Protein AF-A0A382SHB2-F1 (afdb_monomer_lite)

Radius of gyration: 17.29 Å; chains: 1; bounding box: 36×34×47 Å

Secondary structure (DSSP, 8-state):
---TT--HHHHHHTGGG--SHHHHHHHHS---TT----SS---HHHHHHHHHHSS-HHHHT---SEEEETTTTEEEETTB-TTS--SSSSS--B-STT--PPPTT-

InterPro domains:
  IPR002591 Type I phosphodiesterase/nucleotide pyrophosphatase/phosphate transferase [PF01663] (2-85)
  IPR017850 Alkaline-phosphatase-like, core domain superfamily [G3DSA:3.40.720.10] (1-106)
  IPR017850 Alkaline-phosphatase-like, core domain superfamily [SSF53649] (2-82)

Organism: NCBI:txid408172

Structure (mmCIF, N/CA/C/O backbone):
data_AF-A0A382SHB2-F1
#
_entry.id   AF-A0A382SHB2-F1
#
loop_
_atom_site.group_PDB
_atom_site.id
_atom_site.type_symbol
_atom_site.label_atom_id
_atom_site.label_alt_id
_atom_site.label_comp_id
_atom_site.label_asym_id
_atom_site.label_entity_id
_atom_site.label_seq_id
_atom_site.pdbx_PDB_ins_code
_atom_site.Cartn_x
_atom_site.Cartn_y
_atom_site.Cartn_z
_atom_site.occupancy
_atom_site.B_iso_or_equiv
_atom_site.auth_seq_id
_atom_site.auth_comp_id
_atom_site.auth_asym_id
_atom_site.auth_atom_id
_atom_site.pdbx_PDB_model_num
ATOM 1 N N . MET A 1 1 ? -8.544 6.018 2.617 1.00 82.56 1 MET A N 1
ATOM 2 C CA . MET A 1 1 ? -7.387 6.492 3.414 1.00 82.56 1 MET A CA 1
ATOM 3 C C . MET A 1 1 ? -6.531 5.286 3.756 1.00 82.56 1 MET A C 1
ATOM 5 O O . MET A 1 1 ? -7.106 4.255 4.072 1.00 82.56 1 MET A O 1
ATOM 9 N N . VAL A 1 2 ? -5.205 5.407 3.692 1.00 91.38 2 VAL A N 1
ATOM 10 C CA . VAL A 1 2 ? -4.254 4.363 4.110 1.00 91.38 2 VAL A CA 1
ATOM 11 C C . VAL A 1 2 ? -3.194 5.034 4.979 1.00 91.38 2 VAL A C 1
ATOM 13 O O . VAL A 1 2 ? -2.660 6.070 4.585 1.00 91.38 2 VAL A O 1
ATOM 16 N N . ALA A 1 3 ? -2.929 4.479 6.160 1.00 94.25 3 ALA A N 1
ATOM 17 C CA . ALA A 1 3 ? -1.825 4.900 7.017 1.00 94.25 3 ALA A CA 1
ATOM 18 C C . ALA A 1 3 ? -0.648 3.940 6.800 1.00 94.25 3 ALA A C 1
ATOM 20 O O . ALA A 1 3 ? -0.794 2.736 7.011 1.00 94.25 3 ALA A O 1
ATOM 21 N N . ASP A 1 4 ? 0.495 4.461 6.348 1.00 95.94 4 ASP A N 1
ATOM 22 C CA . ASP A 1 4 ? 1.656 3.628 6.018 1.00 95.94 4 ASP A CA 1
ATOM 23 C C . ASP A 1 4 ? 2.245 2.984 7.285 1.00 95.94 4 ASP A C 1
ATOM 25 O O . ASP A 1 4 ? 2.313 3.611 8.344 1.00 95.94 4 ASP A O 1
ATOM 29 N N . GLN A 1 5 ? 2.641 1.716 7.174 1.00 94.94 5 GLN A N 1
ATOM 30 C CA . GLN A 1 5 ? 3.159 0.877 8.263 1.00 94.94 5 GLN A CA 1
ATOM 31 C C . GLN A 1 5 ? 2.277 0.779 9.526 1.00 94.94 5 GLN A C 1
ATOM 33 O O . GLN A 1 5 ? 2.755 0.348 10.581 1.00 94.94 5 GLN A O 1
ATOM 38 N N . LEU A 1 6 ? 0.985 1.118 9.451 1.00 95.38 6 LEU A N 1
ATOM 39 C CA . LEU A 1 6 ? 0.072 0.968 10.582 1.00 95.38 6 LEU A CA 1
ATOM 40 C C . LEU A 1 6 ? -0.280 -0.512 10.789 1.00 95.38 6 LEU A C 1
ATOM 42 O O . LEU A 1 6 ? -1.168 -1.058 10.137 1.00 95.38 6 LEU A O 1
ATOM 46 N N . ARG A 1 7 ? 0.413 -1.165 11.723 1.00 94.88 7 ARG A N 1
ATOM 47 C CA . ARG A 1 7 ? 0.077 -2.526 12.151 1.00 94.88 7 ARG A CA 1
ATOM 48 C C . ARG A 1 7 ? -1.200 -2.542 13.007 1.00 94.88 7 ARG A C 1
ATOM 50 O O . ARG A 1 7 ? -1.396 -1.626 13.808 1.00 94.88 7 ARG A O 1
ATOM 57 N N . PRO A 1 8 ? -2.033 -3.595 12.912 1.00 93.31 8 PRO A N 1
ATOM 58 C CA . PRO A 1 8 ? -3.316 -3.658 13.615 1.00 93.31 8 PRO A CA 1
ATOM 59 C C . PRO A 1 8 ? -3.174 -3.645 15.144 1.00 93.31 8 PRO A C 1
ATOM 61 O O . PRO A 1 8 ? -4.014 -3.067 15.827 1.00 93.31 8 PRO A O 1
ATOM 64 N N . ASP A 1 9 ? -2.091 -4.203 15.697 1.00 95.25 9 ASP A N 1
ATOM 65 C CA . ASP A 1 9 ? -1.841 -4.191 17.143 1.00 95.25 9 ASP A CA 1
ATOM 66 C C . ASP A 1 9 ? -1.603 -2.788 17.706 1.00 95.25 9 ASP A C 1
ATOM 68 O O . ASP A 1 9 ? -1.772 -2.580 18.902 1.00 95.25 9 ASP A O 1
ATOM 72 N N . LEU A 1 10 ? -1.252 -1.804 16.873 1.00 96.19 10 LEU A N 1
ATOM 73 C CA . LEU A 1 10 ? -1.085 -0.427 17.333 1.00 96.19 10 LEU A CA 1
ATOM 74 C C . LEU A 1 10 ? -2.425 0.182 17.764 1.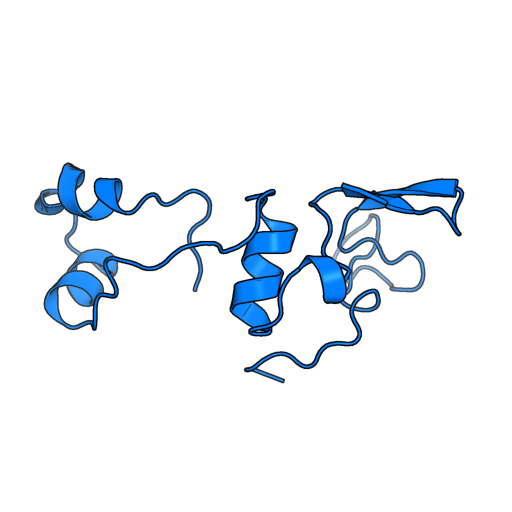00 96.19 10 LEU A C 1
ATOM 76 O O . LEU A 1 10 ? -2.445 0.942 18.728 1.00 96.19 10 LEU A O 1
ATOM 80 N N . LEU A 1 11 ? -3.531 -0.207 17.115 1.00 93.94 11 LEU A N 1
ATOM 81 C CA . LEU A 1 11 ? -4.870 0.285 17.449 1.00 93.94 11 LEU A CA 1
ATOM 82 C C . LEU A 1 11 ? -5.350 -0.205 18.819 1.00 93.94 11 LEU A C 1
ATOM 84 O O . LEU A 1 11 ? -6.050 0.519 19.514 1.00 93.94 11 LEU A O 1
ATOM 88 N N . THR A 1 12 ? -4.963 -1.413 19.227 1.00 92.94 12 THR A N 1
ATOM 89 C CA . THR A 1 12 ? -5.331 -1.956 20.543 1.00 92.94 12 THR A CA 1
ATOM 90 C C . THR A 1 12 ? -4.306 -1.609 21.616 1.00 92.94 12 THR A C 1
ATOM 92 O O . THR A 1 12 ? -4.673 -1.342 22.756 1.00 92.94 12 THR A O 1
ATOM 95 N N . ARG A 1 13 ? -3.015 -1.567 21.266 1.00 96.62 13 ARG A N 1
ATOM 96 C CA . ARG A 1 13 ? -1.924 -1.245 22.197 1.00 96.62 13 ARG A CA 1
ATOM 97 C C . ARG A 1 13 ? -2.009 0.174 22.757 1.00 96.62 13 ARG A C 1
ATOM 99 O O . ARG A 1 13 ? -1.576 0.386 23.885 1.00 96.62 13 ARG A O 1
ATOM 106 N N . PHE A 1 14 ? -2.496 1.121 21.962 1.00 96.38 14 PHE A N 1
ATOM 107 C CA . PHE A 1 14 ? -2.586 2.539 22.320 1.00 96.38 14 PHE A CA 1
ATOM 108 C C . PHE A 1 14 ? -4.034 3.035 22.361 1.00 96.38 14 PHE A C 1
ATOM 110 O O . PHE A 1 14 ? -4.277 4.220 22.140 1.00 96.38 14 PHE A O 1
ATOM 117 N N . ASP A 1 15 ? -4.991 2.130 22.594 1.00 95.69 15 ASP A N 1
ATOM 118 C CA . ASP A 1 15 ? -6.421 2.446 22.547 1.00 95.69 15 ASP A CA 1
ATOM 119 C C . ASP A 1 15 ? -6.768 3.666 23.420 1.00 95.69 15 ASP A C 1
ATOM 121 O O . ASP A 1 15 ? -7.392 4.621 22.956 1.00 95.69 15 ASP A O 1
ATOM 125 N N . ASP A 1 16 ? -6.260 3.696 24.651 1.00 96.75 16 ASP A N 1
ATOM 126 C CA . ASP A 1 16 ? -6.476 4.758 25.637 1.00 96.75 16 ASP A CA 1
ATOM 127 C C . ASP A 1 16 ? -5.998 6.150 25.186 1.00 96.75 16 ASP A C 1
ATOM 129 O O . ASP A 1 16 ? -6.488 7.164 25.685 1.00 96.75 16 ASP A O 1
ATOM 133 N N . LEU A 1 17 ? -5.086 6.218 24.212 1.00 97.44 17 LEU A N 1
ATOM 134 C CA . LEU A 1 17 ? -4.575 7.475 23.663 1.00 97.44 17 LEU A CA 1
ATOM 135 C C . LEU A 1 17 ? -5.471 8.059 22.560 1.00 97.44 17 LEU A C 1
ATOM 137 O O . LEU A 1 17 ? -5.332 9.236 22.212 1.00 97.44 17 LEU A O 1
ATOM 141 N N . TYR A 1 18 ? -6.385 7.275 21.983 1.00 96.75 18 TYR A N 1
ATOM 142 C CA . TYR A 1 18 ? -7.228 7.741 20.885 1.00 96.75 18 TYR A CA 1
ATOM 143 C C . TYR A 1 18 ? -8.471 8.476 21.388 1.00 96.75 18 TYR A C 1
ATOM 145 O O . TYR A 1 18 ? -9.350 7.898 22.027 1.00 96.75 18 TYR A O 1
ATOM 153 N N . THR A 1 19 ? -8.590 9.749 21.004 1.00 97.56 19 THR A N 1
ATOM 154 C CA . THR A 1 19 ? -9.736 10.621 21.337 1.00 97.56 19 THR A CA 1
ATOM 155 C C . THR A 1 19 ? -10.412 11.258 20.116 1.00 97.56 19 THR A C 1
ATOM 157 O O . THR A 1 19 ? -11.472 11.861 20.247 1.00 97.56 19 THR A O 1
ATOM 160 N N . GLY A 1 20 ? -9.814 11.135 18.925 1.00 96.75 20 GLY A N 1
ATOM 161 C CA . GLY A 1 20 ? -10.269 11.790 17.691 1.00 96.75 20 GLY A CA 1
AT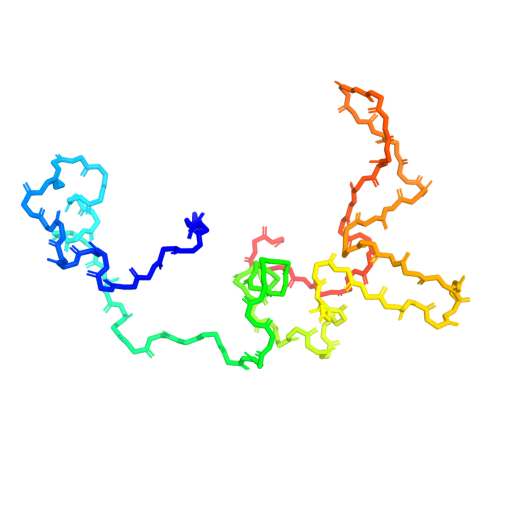OM 162 C C . GLY A 1 20 ? -10.726 10.818 16.601 1.00 96.75 20 GLY A C 1
ATOM 163 O O . GLY A 1 20 ? -11.458 9.869 16.859 1.00 96.75 20 GLY A O 1
ATOM 164 N N . GLY A 1 21 ? -10.271 11.036 15.361 1.00 95.69 21 GLY A N 1
ATOM 165 C CA . GLY A 1 21 ? -10.716 10.262 14.193 1.00 95.69 21 GLY A CA 1
ATOM 166 C C . GLY A 1 21 ? -10.556 8.743 14.337 1.00 95.69 21 GLY A C 1
ATOM 167 O O . GLY A 1 21 ? -11.485 8.009 14.018 1.00 95.69 21 GLY A O 1
ATOM 168 N N . PHE A 1 22 ? -9.428 8.263 14.879 1.00 95.19 22 PHE A N 1
ATOM 169 C CA . PHE A 1 22 ? -9.256 6.828 15.147 1.00 95.19 22 PHE A CA 1
ATOM 170 C C . PHE A 1 22 ? -10.244 6.299 16.188 1.00 95.19 22 PHE A C 1
ATOM 172 O O . PHE A 1 22 ? -10.809 5.236 15.968 1.00 95.19 22 PHE A O 1
ATOM 179 N N . ARG A 1 23 ? -10.520 7.056 17.260 1.00 97.00 23 ARG A N 1
ATOM 180 C CA . ARG A 1 23 ? -11.540 6.688 18.254 1.00 97.00 23 ARG A CA 1
ATOM 181 C C . ARG A 1 23 ? -12.911 6.560 17.602 1.00 97.00 23 ARG A C 1
ATOM 183 O O . ARG A 1 23 ? -13.578 5.550 17.770 1.00 97.00 23 ARG A O 1
ATOM 190 N N . TRP A 1 24 ? -13.286 7.535 16.774 1.00 97.06 24 TRP A N 1
ATOM 191 C CA . TRP A 1 24 ? -14.552 7.484 16.047 1.00 97.06 24 TRP A CA 1
ATOM 192 C C . TRP A 1 24 ? -14.652 6.252 15.135 1.00 97.06 24 TRP A C 1
ATOM 194 O O . TRP A 1 24 ? -15.682 5.583 15.142 1.00 97.06 24 TRP A O 1
ATOM 204 N N . LEU A 1 25 ? -13.586 5.923 14.392 1.00 95.50 25 LEU A N 1
ATOM 205 C CA . LEU A 1 25 ? -13.539 4.739 13.524 1.00 95.50 25 LEU A CA 1
ATOM 206 C C . LEU A 1 25 ? -13.601 3.421 14.309 1.00 95.50 25 LEU A C 1
ATOM 208 O O . LEU A 1 25 ? -14.233 2.483 13.835 1.00 95.50 25 LEU A O 1
ATOM 212 N N . ILE A 1 26 ? -12.965 3.347 15.481 1.00 94.69 26 ILE A N 1
ATOM 213 C CA . ILE A 1 26 ? -13.011 2.169 16.361 1.00 94.69 26 ILE A CA 1
ATOM 214 C C . ILE A 1 26 ? -14.434 1.955 16.890 1.00 94.69 26 ILE A C 1
ATOM 216 O O . ILE A 1 26 ? -14.942 0.838 16.831 1.00 94.69 26 ILE A O 1
ATOM 220 N N . ASP A 1 27 ? -15.091 3.021 17.350 1.00 96.06 27 ASP A N 1
ATOM 221 C CA . ASP A 1 27 ? -16.392 2.923 18.018 1.00 96.06 27 ASP A CA 1
ATOM 222 C C . ASP A 1 27 ? -17.575 2.804 17.034 1.00 96.06 27 ASP A C 1
ATOM 224 O O . ASP A 1 27 ? -18.610 2.240 17.383 1.00 96.06 27 ASP A O 1
ATOM 228 N N . ASN A 1 28 ? -17.450 3.350 15.815 1.00 97.62 28 ASN A N 1
ATOM 229 C CA . ASN A 1 28 ? -18.560 3.470 14.850 1.00 97.62 28 ASN A CA 1
ATOM 230 C C . ASN A 1 28 ? -18.311 2.753 13.512 1.00 97.62 28 ASN A C 1
ATOM 232 O O . ASN A 1 28 ? -19.191 2.734 12.651 1.00 97.62 28 ASN A O 1
ATOM 236 N N . GLY A 1 29 ? -17.109 2.220 13.292 1.00 95.25 29 GLY A N 1
ATOM 237 C CA . GLY A 1 29 ? -16.732 1.564 12.044 1.00 95.25 29 GLY A CA 1
ATOM 238 C C . GLY A 1 29 ? -17.052 0.071 12.006 1.00 95.25 29 GLY A C 1
ATOM 239 O O . GLY A 1 29 ? -17.488 -0.539 12.980 1.00 95.25 29 GLY A O 1
ATOM 240 N N . VAL A 1 30 ? -16.776 -0.537 10.851 1.00 96.56 30 VAL A N 1
ATOM 241 C CA . VAL A 1 30 ? -16.731 -1.995 10.691 1.00 96.56 30 VAL A CA 1
ATOM 242 C C . VAL A 1 30 ? -15.268 -2.415 10.641 1.00 96.56 30 VAL A C 1
ATOM 244 O O . VAL A 1 30 ? -14.509 -1.924 9.806 1.00 96.56 30 VAL A O 1
ATOM 247 N N . SER A 1 31 ? -14.878 -3.316 11.541 1.00 94.06 31 SER A N 1
ATOM 248 C CA . SER A 1 31 ? -13.502 -3.799 11.649 1.00 94.06 31 SER A CA 1
ATOM 249 C C . SER A 1 31 ? -13.347 -5.175 11.008 1.00 94.06 31 SER A C 1
ATOM 251 O O . SER A 1 31 ? -14.057 -6.117 11.357 1.00 94.06 31 SER A O 1
ATOM 253 N N . PHE A 1 32 ? -12.390 -5.289 10.088 1.00 95.06 32 PHE A N 1
ATOM 254 C CA . PHE A 1 32 ? -11.972 -6.551 9.482 1.00 95.06 32 PHE A CA 1
ATOM 255 C C . PHE A 1 32 ? -10.651 -6.978 10.127 1.00 95.06 32 PHE A C 1
ATOM 257 O O . PHE A 1 32 ? -9.584 -6.496 9.753 1.00 95.06 32 PHE A O 1
ATOM 264 N N . THR A 1 33 ? -10.717 -7.851 11.132 1.00 93.94 33 THR A N 1
ATOM 265 C CA . THR A 1 33 ? -9.553 -8.212 11.966 1.00 93.94 33 THR A CA 1
ATOM 266 C C . THR A 1 33 ? -8.632 -9.260 11.345 1.00 93.94 33 THR A C 1
ATOM 268 O O . THR A 1 33 ? -7.541 -9.478 11.860 1.00 93.94 33 THR A O 1
ATOM 271 N N . ASP A 1 34 ? -9.063 -9.899 10.258 1.00 95.50 34 ASP A N 1
ATOM 272 C CA . ASP A 1 34 ? -8.313 -10.929 9.527 1.00 95.50 34 ASP A CA 1
ATOM 273 C C . ASP A 1 34 ? -8.078 -10.511 8.064 1.00 95.50 34 ASP A C 1
ATOM 275 O O . ASP A 1 34 ? -8.279 -11.272 7.122 1.00 95.50 34 ASP A O 1
ATOM 279 N N . ALA A 1 35 ? -7.727 -9.238 7.863 1.00 94.00 35 ALA A N 1
ATOM 280 C CA . ALA A 1 35 ? -7.377 -8.693 6.556 1.00 94.00 35 ALA A CA 1
ATOM 281 C C . ALA A 1 35 ? -5.858 -8.760 6.335 1.00 94.00 35 ALA A C 1
ATOM 283 O O . ALA A 1 35 ? -5.081 -8.358 7.203 1.00 94.00 35 ALA A O 1
ATOM 284 N N . HIS A 1 36 ? -5.433 -9.214 5.152 1.00 95.06 36 HIS A N 1
ATOM 285 C CA . HIS A 1 36 ? -4.020 -9.427 4.828 1.00 95.06 36 HIS A CA 1
ATOM 286 C C . HIS A 1 36 ? -3.633 -8.797 3.494 1.00 95.06 36 HIS A C 1
ATOM 288 O O . HIS A 1 36 ? -4.412 -8.756 2.544 1.00 95.06 36 HIS A O 1
ATOM 294 N N . HIS A 1 37 ? -2.375 -8.371 3.393 1.00 94.94 37 HIS A N 1
ATOM 295 C CA . HIS A 1 37 ? -1.747 -8.167 2.094 1.00 94.94 37 HIS A CA 1
ATOM 296 C C . HIS A 1 37 ? -1.372 -9.535 1.514 1.00 94.94 37 HIS A C 1
ATOM 298 O O . HIS A 1 37 ? -0.347 -10.108 1.874 1.00 94.94 37 HIS A O 1
ATOM 304 N N . GLU A 1 38 ? -2.198 -10.059 0.607 1.00 93.69 38 GLU A N 1
ATOM 305 C CA . GLU A 1 38 ? -2.024 -11.384 -0.015 1.00 93.69 38 GLU A CA 1
ATOM 306 C C . GLU A 1 38 ? -0.929 -11.422 -1.104 1.00 93.69 38 GLU A C 1
ATOM 308 O O . GLU A 1 38 ? -1.092 -11.967 -2.195 1.00 93.69 38 GLU A O 1
ATOM 313 N N . HIS A 1 39 ? 0.213 -10.798 -0.837 1.00 93.88 39 HIS A N 1
ATOM 314 C CA . HIS A 1 39 ? 1.385 -10.827 -1.700 1.00 93.88 39 HIS A CA 1
ATOM 315 C C . HIS A 1 39 ? 2.652 -10.813 -0.847 1.00 93.88 39 HIS A C 1
ATOM 317 O O . HIS A 1 39 ? 2.691 -10.225 0.229 1.00 93.88 39 HIS A O 1
ATOM 323 N N . SER A 1 40 ? 3.715 -11.456 -1.332 1.00 93.69 40 SER A N 1
ATOM 324 C CA . SER A 1 40 ? 4.941 -11.644 -0.547 1.00 93.69 40 SER A CA 1
ATOM 325 C C . SER A 1 40 ? 5.709 -10.347 -0.288 1.00 93.69 40 SER A C 1
ATOM 327 O O . SER A 1 40 ? 6.351 -10.206 0.749 1.00 93.69 40 SER A O 1
ATOM 329 N N . TYR A 1 41 ? 5.673 -9.405 -1.232 1.00 93.81 41 TYR A N 1
ATOM 330 C CA . TYR A 1 41 ? 6.455 -8.177 -1.153 1.00 93.81 41 TYR A CA 1
ATOM 331 C C . TYR A 1 41 ? 5.624 -7.005 -0.629 1.00 93.81 41 TYR A C 1
ATOM 333 O O . TYR A 1 41 ? 5.127 -6.185 -1.401 1.00 93.81 41 TYR A O 1
ATOM 341 N N . THR A 1 42 ? 5.479 -6.930 0.695 1.00 94.50 42 THR A N 1
ATOM 342 C CA . THR A 1 42 ? 4.663 -5.937 1.416 1.00 94.50 42 THR A CA 1
ATOM 343 C C . THR A 1 42 ? 5.335 -4.557 1.477 1.00 94.50 42 THR A C 1
ATOM 345 O O . THR A 1 42 ? 5.657 -4.043 2.550 1.00 94.50 42 THR A O 1
ATOM 348 N N . ALA A 1 43 ? 5.605 -3.973 0.310 1.00 95.94 43 ALA A N 1
ATOM 349 C CA . ALA A 1 43 ? 6.114 -2.613 0.153 1.00 95.94 43 ALA A CA 1
ATOM 350 C C . ALA A 1 43 ? 4.977 -1.627 -0.172 1.00 95.94 43 ALA A C 1
ATOM 352 O O . ALA A 1 43 ? 3.914 -2.024 -0.648 1.00 95.94 43 ALA A O 1
ATOM 353 N N . THR A 1 44 ? 5.225 -0.329 0.032 1.00 95.56 44 THR A N 1
ATOM 354 C CA . THR A 1 44 ? 4.231 0.747 -0.135 1.00 95.56 44 THR A CA 1
ATOM 355 C C . THR A 1 44 ? 3.540 0.732 -1.506 1.00 95.56 44 THR A C 1
ATOM 357 O O . THR A 1 44 ? 2.319 0.691 -1.578 1.00 95.56 44 THR A O 1
ATOM 360 N N . GLY A 1 45 ? 4.296 0.722 -2.606 1.00 94.19 45 GLY A N 1
ATOM 361 C CA . GLY A 1 45 ? 3.770 0.750 -3.975 1.00 94.19 45 GLY A CA 1
ATOM 362 C C . GLY A 1 45 ? 2.822 -0.417 -4.281 1.00 94.19 45 GLY A C 1
ATOM 363 O O . GLY A 1 45 ? 1.664 -0.162 -4.608 1.00 94.19 45 GLY A O 1
ATOM 364 N N . PRO A 1 46 ? 3.265 -1.683 -4.133 1.00 95.06 46 PRO A N 1
ATOM 365 C CA . PRO A 1 46 ? 2.393 -2.852 -4.265 1.00 95.06 46 PRO A CA 1
ATOM 366 C C . PRO A 1 46 ? 1.181 -2.813 -3.326 1.00 95.06 46 PRO A C 1
ATOM 368 O O . PRO A 1 46 ? 0.061 -3.057 -3.767 1.00 95.06 46 PRO A O 1
ATOM 371 N N . GLY A 1 47 ? 1.378 -2.450 -2.054 1.00 95.06 47 GLY A N 1
ATOM 372 C CA . GLY A 1 47 ? 0.301 -2.369 -1.064 1.00 95.06 47 GLY A CA 1
ATOM 373 C C . GLY A 1 47 ? -0.788 -1.365 -1.450 1.00 95.06 47 GLY A C 1
ATOM 374 O O . GLY A 1 47 ? -1.976 -1.648 -1.324 1.00 95.06 47 GLY A O 1
ATOM 375 N N . TYR A 1 48 ? -0.400 -0.209 -1.982 1.00 94.44 48 TYR A N 1
ATOM 376 C CA . TYR A 1 48 ? -1.342 0.831 -2.391 1.00 94.44 48 TYR A CA 1
ATOM 377 C C . TYR A 1 48 ? -2.014 0.469 -3.716 1.00 94.44 48 TYR A C 1
ATOM 379 O O . TYR A 1 48 ? -3.203 0.733 -3.889 1.00 94.44 48 TYR A O 1
ATOM 387 N N . TYR A 1 49 ? -1.283 -0.187 -4.623 1.00 93.62 49 TYR A N 1
ATOM 388 C CA . TYR A 1 49 ? -1.838 -0.712 -5.866 1.00 93.62 49 TYR A CA 1
ATOM 389 C C . TYR A 1 49 ? -2.985 -1.692 -5.596 1.00 93.62 49 TYR A C 1
ATOM 391 O O . TYR A 1 49 ? -4.067 -1.515 -6.156 1.00 93.62 49 TYR A O 1
ATOM 399 N N . VAL A 1 50 ? -2.796 -2.675 -4.702 1.00 93.94 50 VAL A N 1
ATOM 400 C CA . VAL A 1 50 ? -3.855 -3.657 -4.405 1.00 93.94 50 VAL A CA 1
ATOM 401 C C . VAL A 1 50 ? -5.074 -3.010 -3.748 1.00 93.94 50 VAL A C 1
ATOM 403 O O . VAL A 1 50 ? -6.199 -3.336 -4.109 1.00 93.94 50 VAL A O 1
ATOM 406 N N . ILE A 1 51 ? -4.869 -2.047 -2.840 1.00 93.50 51 ILE A N 1
ATOM 407 C CA . ILE A 1 51 ? -5.970 -1.333 -2.175 1.00 93.50 51 ILE A CA 1
ATOM 408 C C . ILE A 1 51 ? -6.761 -0.488 -3.184 1.00 93.50 51 ILE A C 1
ATOM 410 O O . ILE A 1 51 ? -7.984 -0.430 -3.107 1.00 93.50 51 ILE A O 1
ATOM 414 N N . GLY A 1 52 ? -6.079 0.171 -4.124 1.00 91.19 52 GLY A N 1
ATOM 415 C CA . GLY A 1 52 ? -6.720 1.050 -5.105 1.00 91.19 52 GLY A CA 1
ATOM 416 C C . GLY A 1 52 ? -7.427 0.318 -6.250 1.00 91.19 52 GLY A C 1
ATOM 417 O O . GLY A 1 52 ? -8.368 0.861 -6.823 1.00 91.19 52 GLY A O 1
ATOM 418 N N . THR A 1 53 ? -6.990 -0.897 -6.589 1.00 91.62 53 THR A N 1
ATOM 419 C CA . THR A 1 53 ? -7.453 -1.619 -7.794 1.00 91.62 53 THR A CA 1
ATOM 420 C C . THR A 1 53 ? -8.209 -2.912 -7.505 1.00 91.62 53 THR A C 1
ATOM 422 O O . THR A 1 53 ? -8.922 -3.408 -8.372 1.00 91.62 53 THR A O 1
ATOM 425 N N . GLY A 1 54 ? -8.029 -3.509 -6.325 1.00 91.38 54 GLY A N 1
ATOM 426 C CA . GLY A 1 54 ? -8.495 -4.869 -6.046 1.00 91.38 54 GLY A CA 1
ATOM 427 C C . GLY A 1 54 ? -7.770 -5.958 -6.852 1.00 91.38 54 GLY A C 1
ATOM 428 O O . GLY A 1 54 ? -8.219 -7.100 -6.861 1.00 91.38 54 GLY A O 1
ATOM 429 N N . GLN A 1 55 ? -6.670 -5.633 -7.541 1.00 91.50 55 GLN A N 1
ATOM 430 C CA . GLN A 1 55 ? -5.890 -6.573 -8.352 1.00 91.50 55 GLN A CA 1
ATOM 431 C C . GLN A 1 55 ? -4.629 -7.027 -7.619 1.00 91.50 55 GLN A C 1
ATOM 433 O O . GLN A 1 55 ? -3.988 -6.239 -6.926 1.00 91.50 55 GLN A O 1
ATOM 438 N N . TYR A 1 56 ? -4.210 -8.279 -7.829 1.00 92.69 56 TYR A N 1
ATOM 439 C CA . TYR A 1 56 ? -2.916 -8.751 -7.332 1.00 92.69 56 TYR A CA 1
ATOM 440 C C . TYR A 1 56 ? -1.755 -7.991 -7.999 1.00 92.69 56 TYR A C 1
ATOM 442 O O . TYR A 1 56 ? -1.773 -7.760 -9.213 1.00 92.69 56 TYR A O 1
ATOM 450 N N . PRO A 1 57 ? -0.690 -7.654 -7.248 1.00 92.94 57 PRO A N 1
ATOM 451 C CA . PRO A 1 57 ? 0.326 -6.722 -7.726 1.00 92.94 57 PRO A CA 1
ATOM 452 C C . PRO A 1 57 ? 1.225 -7.330 -8.809 1.00 92.94 57 PRO A C 1
ATOM 454 O O . PRO A 1 57 ? 1.685 -6.617 -9.694 1.00 92.94 57 PRO A O 1
ATOM 457 N N . GLY A 1 58 ? 1.450 -8.649 -8.777 1.00 91.06 58 GLY A N 1
ATOM 458 C CA . GLY A 1 58 ? 2.256 -9.363 -9.772 1.00 91.06 58 GLY A CA 1
ATOM 459 C C . GLY A 1 58 ? 1.679 -9.248 -11.189 1.00 91.06 58 GLY A C 1
ATOM 460 O O . GLY A 1 58 ? 2.327 -8.643 -12.044 1.00 91.06 58 GLY A O 1
ATOM 461 N N . PRO A 1 59 ? 0.461 -9.769 -11.440 1.00 89.06 59 PRO A N 1
ATOM 462 C CA . PRO A 1 59 ? -0.229 -9.603 -12.722 1.00 89.06 59 PRO A CA 1
ATOM 463 C C . PRO A 1 59 ? -0.451 -8.136 -13.107 1.00 89.06 59 PRO A C 1
ATOM 465 O O . PRO A 1 59 ? -0.398 -7.799 -14.285 1.00 89.06 59 PRO A O 1
ATOM 468 N N . GLY A 1 60 ? -0.647 -7.266 -12.111 1.00 89.50 60 GLY A N 1
ATOM 469 C CA . GLY A 1 60 ? -0.804 -5.826 -12.293 1.00 89.50 60 GLY A CA 1
ATOM 470 C C . GLY A 1 60 ? 0.471 -5.060 -12.658 1.00 89.50 60 GLY A C 1
ATOM 471 O O . GLY A 1 60 ? 0.392 -3.895 -13.028 1.00 89.50 60 GLY A O 1
ATOM 472 N N . GLY A 1 61 ? 1.652 -5.679 -12.555 1.00 89.81 61 GLY A N 1
ATOM 473 C CA . GLY A 1 61 ? 2.941 -5.031 -12.825 1.00 89.81 61 GLY A CA 1
ATOM 474 C C . GLY A 1 61 ? 3.483 -4.164 -11.680 1.00 89.81 61 GLY A C 1
ATOM 475 O O . GLY A 1 61 ? 4.549 -3.563 -11.816 1.00 89.81 61 GLY A O 1
ATOM 476 N N . ALA A 1 62 ? 2.809 -4.122 -10.529 1.00 92.81 62 ALA A N 1
ATOM 477 C CA . ALA A 1 62 ? 3.240 -3.411 -9.325 1.00 92.81 62 ALA A CA 1
ATOM 478 C C . ALA A 1 62 ? 4.215 -4.266 -8.498 1.00 92.81 62 ALA A C 1
ATOM 480 O O . ALA A 1 62 ? 3.923 -4.696 -7.389 1.00 92.81 62 ALA A O 1
ATOM 481 N N . LEU A 1 63 ? 5.397 -4.541 -9.053 1.00 92.50 63 LEU A N 1
ATOM 482 C CA . LEU A 1 63 ? 6.338 -5.532 -8.505 1.00 92.50 63 LEU A CA 1
ATOM 483 C C . LEU A 1 63 ? 7.099 -5.072 -7.250 1.00 92.50 63 LEU A C 1
ATOM 485 O O . LEU A 1 63 ? 7.691 -5.888 -6.549 1.00 92.50 63 LEU A O 1
ATOM 489 N N . GLY A 1 64 ? 7.122 -3.770 -6.977 1.00 94.69 64 GLY A N 1
ATOM 490 C CA . GLY A 1 64 ? 7.840 -3.184 -5.850 1.00 94.69 64 GLY A CA 1
ATOM 491 C C . GLY A 1 64 ? 7.927 -1.670 -5.958 1.00 94.69 64 GLY A C 1
ATOM 492 O O . GLY A 1 64 ? 7.546 -1.119 -6.982 1.00 94.69 64 GLY A O 1
ATOM 493 N N . ASN A 1 65 ? 8.459 -0.990 -4.935 1.00 95.00 65 ASN A N 1
ATOM 494 C CA . ASN A 1 65 ? 8.700 0.464 -4.990 1.00 95.00 65 ASN A CA 1
ATOM 495 C C . ASN A 1 65 ? 9.676 0.841 -6.111 1.00 95.00 65 ASN A C 1
ATOM 497 O O . ASN A 1 65 ? 9.516 1.867 -6.769 1.00 95.00 65 ASN A O 1
ATOM 501 N N . SER A 1 66 ? 10.667 -0.018 -6.336 1.00 95.00 66 SER A N 1
ATOM 502 C CA . SER A 1 66 ? 11.556 0.037 -7.485 1.00 95.00 66 SER A CA 1
ATOM 503 C C . SER A 1 66 ? 11.846 -1.382 -7.953 1.00 95.00 66 SER A C 1
ATOM 505 O O . SER A 1 66 ? 12.005 -2.284 -7.132 1.00 95.00 66 SER A O 1
ATOM 507 N N . PHE A 1 67 ? 11.946 -1.586 -9.260 1.00 92.75 67 PHE A N 1
ATOM 508 C CA . PHE A 1 67 ? 12.230 -2.891 -9.857 1.00 92.75 67 PHE A CA 1
ATOM 509 C C . PHE A 1 67 ? 13.062 -2.735 -11.130 1.00 92.75 67 PHE A C 1
ATOM 511 O O . PHE A 1 67 ? 13.196 -1.638 -11.67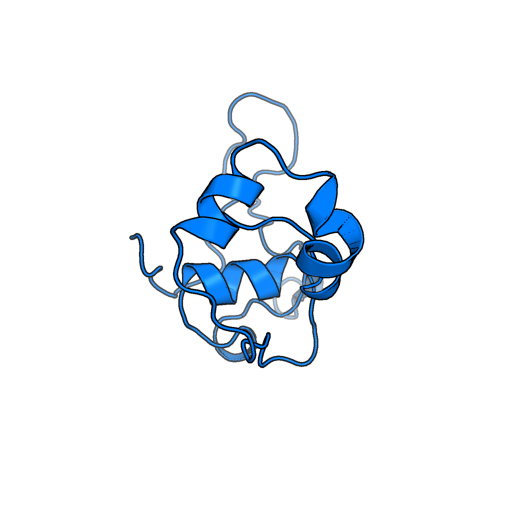0 1.00 92.75 67 PHE A O 1
ATOM 518 N N . TYR A 1 68 ? 13.675 -3.823 -11.595 1.00 93.25 68 TYR A N 1
ATOM 519 C CA . TYR A 1 68 ? 14.435 -3.811 -12.842 1.00 93.25 68 TYR A CA 1
ATOM 520 C C . TYR A 1 68 ? 13.498 -3.978 -14.040 1.00 93.25 68 TYR A C 1
ATOM 522 O O . TYR A 1 68 ? 12.854 -5.017 -14.196 1.00 93.25 68 TYR A O 1
ATOM 530 N N . ASP A 1 69 ? 13.443 -2.964 -14.896 1.00 90.50 69 ASP A N 1
ATOM 531 C CA . ASP A 1 69 ? 12.703 -2.997 -16.149 1.00 90.50 69 ASP A CA 1
ATOM 532 C C . ASP A 1 69 ? 13.589 -3.616 -17.235 1.00 90.50 69 ASP A C 1
ATOM 534 O O . ASP A 1 69 ? 14.631 -3.071 -17.605 1.00 90.50 69 ASP A O 1
ATOM 538 N N . ARG A 1 70 ? 13.186 -4.786 -17.739 1.00 91.00 70 ARG A N 1
ATOM 539 C CA . ARG A 1 70 ? 13.963 -5.537 -18.738 1.00 91.00 70 ARG A CA 1
ATOM 540 C C . ARG A 1 70 ? 13.955 -4.879 -20.117 1.00 91.00 70 ARG A C 1
ATOM 542 O O . ARG A 1 70 ? 14.901 -5.087 -20.874 1.00 91.00 70 ARG A O 1
ATOM 549 N N . VAL A 1 71 ? 12.920 -4.103 -20.440 1.00 89.12 71 VAL A N 1
ATOM 550 C CA . VAL A 1 71 ? 12.805 -3.393 -21.721 1.00 89.12 71 VAL A CA 1
ATOM 551 C C . VAL A 1 71 ? 13.721 -2.174 -21.702 1.00 89.12 71 VAL A C 1
ATOM 553 O O . VAL A 1 71 ? 14.509 -1.975 -22.624 1.00 89.12 71 VAL A O 1
ATOM 556 N N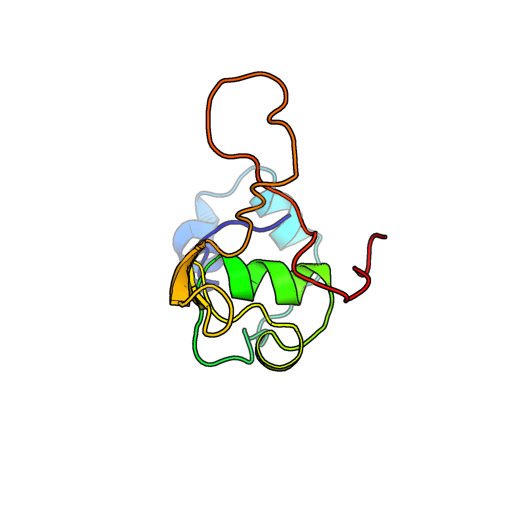 . LEU A 1 72 ? 13.686 -1.408 -20.609 1.00 89.75 72 LEU A N 1
ATOM 557 C CA . LEU A 1 72 ? 14.526 -0.220 -20.423 1.00 89.75 72 LEU A CA 1
ATOM 558 C C . LEU A 1 72 ? 15.955 -0.547 -19.958 1.00 89.75 72 LEU A C 1
ATOM 560 O O . LEU A 1 72 ? 16.818 0.329 -19.966 1.00 89.75 72 LEU A O 1
ATOM 564 N N . LYS A 1 73 ? 16.205 -1.794 -19.541 1.00 94.69 73 LYS A N 1
ATOM 565 C CA . LYS A 1 73 ? 17.479 -2.306 -19.009 1.00 94.69 73 LYS A CA 1
ATOM 566 C C . LYS A 1 73 ? 18.028 -1.509 -17.822 1.00 94.69 73 LYS A C 1
ATOM 568 O O . LYS A 1 73 ? 19.242 -1.421 -17.635 1.00 94.69 73 LYS A O 1
ATOM 573 N N . LYS A 1 74 ? 17.144 -0.954 -16.993 1.00 93.69 74 LYS A N 1
ATOM 574 C CA . LYS A 1 74 ? 17.510 -0.160 -15.813 1.00 93.69 74 LYS A CA 1
ATOM 575 C C . LYS A 1 74 ? 16.576 -0.431 -14.643 1.00 93.69 74 LYS A C 1
ATOM 577 O O . LYS A 1 74 ? 15.465 -0.926 -14.815 1.00 93.69 74 LYS A O 1
ATOM 582 N N . GLN A 1 75 ? 17.022 -0.064 -13.448 1.00 93.50 75 GLN A N 1
ATOM 583 C CA . GLN A 1 75 ? 16.137 0.024 -12.295 1.00 93.50 75 GLN A CA 1
ATOM 584 C C . GLN A 1 75 ? 15.222 1.245 -12.453 1.00 93.50 75 GLN A C 1
ATOM 586 O O . GLN A 1 75 ? 15.690 2.327 -12.804 1.00 93.50 75 GLN A O 1
ATOM 591 N N . VAL A 1 76 ? 13.927 1.058 -12.223 1.00 92.62 76 VAL A N 1
ATOM 592 C CA . VAL A 1 76 ? 12.898 2.099 -12.326 1.00 92.62 76 VAL A CA 1
ATOM 593 C C . VAL A 1 76 ? 12.097 2.165 -11.039 1.00 92.62 76 VAL A C 1
ATOM 595 O O . VAL A 1 76 ? 11.904 1.146 -10.375 1.00 92.62 76 VAL A O 1
ATOM 598 N N . ASN A 1 77 ? 11.621 3.358 -10.690 1.00 94.31 77 ASN A N 1
ATOM 599 C CA . ASN A 1 77 ? 10.617 3.520 -9.644 1.00 94.31 77 ASN A CA 1
ATOM 600 C C . ASN A 1 77 ? 9.219 3.167 -10.183 1.00 94.31 77 ASN A C 1
ATOM 602 O O . ASN A 1 77 ? 8.923 3.375 -11.360 1.00 94.31 77 ASN A O 1
ATOM 606 N N . CYS A 1 78 ? 8.357 2.655 -9.307 1.00 92.75 78 CYS A N 1
ATOM 607 C CA . CYS A 1 78 ? 7.028 2.151 -9.645 1.00 92.75 78 CYS A CA 1
ATOM 608 C C . CYS A 1 78 ? 6.089 3.183 -10.279 1.00 92.75 78 CYS A C 1
ATOM 610 O O . CYS A 1 78 ? 5.166 2.799 -10.989 1.00 92.75 78 CYS A O 1
ATOM 612 N N . VAL A 1 79 ? 6.321 4.474 -10.067 1.00 93.38 79 VAL A N 1
ATOM 613 C CA . VAL A 1 79 ? 5.518 5.551 -10.662 1.00 93.38 79 VAL A CA 1
ATOM 614 C C . VAL A 1 79 ? 6.352 6.470 -11.550 1.00 93.38 79 VAL A C 1
ATOM 616 O O . VAL A 1 79 ? 5.878 7.534 -11.920 1.00 93.38 79 VAL A O 1
ATOM 619 N N . GLU A 1 80 ? 7.594 6.102 -11.891 1.00 92.06 80 GLU A N 1
ATOM 620 C CA . GLU A 1 80 ? 8.435 6.908 -12.785 1.00 92.06 80 GLU A CA 1
ATOM 621 C C . GLU A 1 80 ? 7.809 6.999 -14.179 1.00 92.06 80 GLU A C 1
ATOM 623 O O . GLU A 1 80 ? 7.637 5.975 -14.853 1.00 92.06 80 GLU A O 1
ATOM 628 N N . ASP A 1 81 ? 7.564 8.233 -14.622 1.00 91.69 81 ASP A N 1
ATOM 629 C CA . ASP A 1 81 ? 7.059 8.542 -15.954 1.00 91.69 81 ASP A CA 1
ATOM 630 C C . ASP A 1 81 ? 7.874 9.682 -16.590 1.00 91.69 81 ASP A C 1
ATOM 632 O O . ASP A 1 81 ? 7.596 10.855 -16.343 1.00 91.69 81 ASP A O 1
ATOM 636 N N . PRO A 1 82 ? 8.870 9.363 -17.436 1.00 87.69 82 PRO A N 1
ATOM 637 C CA . PRO A 1 82 ? 9.665 10.368 -18.141 1.00 87.69 82 PRO A CA 1
ATOM 638 C C . PRO A 1 82 ? 8.891 11.144 -19.218 1.00 87.69 82 PRO A C 1
ATOM 640 O O . PRO A 1 82 ? 9.407 12.135 -19.728 1.00 87.69 82 PRO A O 1
ATOM 643 N N . SER A 1 83 ? 7.701 10.675 -19.614 1.00 89.62 83 SER A N 1
ATOM 644 C CA . SER A 1 83 ? 6.872 11.314 -20.644 1.00 89.62 83 SER A CA 1
ATOM 645 C C . SER A 1 83 ? 5.917 12.366 -20.075 1.00 89.62 83 SER A C 1
ATOM 647 O O . SER A 1 83 ? 5.472 13.259 -20.800 1.00 89.62 83 SER A O 1
ATOM 649 N N . ALA A 1 84 ? 5.636 12.297 -18.772 1.00 91.81 84 ALA A N 1
ATOM 650 C CA . ALA A 1 84 ? 4.836 13.282 -18.065 1.00 91.81 84 ALA A CA 1
ATOM 651 C C . ALA A 1 84 ? 5.631 14.557 -17.742 1.00 91.81 84 ALA A C 1
ATOM 653 O O . ALA A 1 84 ? 6.862 14.584 -17.709 1.00 91.81 84 ALA A O 1
ATOM 654 N N . LYS A 1 85 ? 4.895 15.637 -17.459 1.00 90.50 85 LYS A N 1
ATOM 655 C CA . LYS A 1 85 ? 5.455 16.897 -16.961 1.00 90.50 85 LYS A CA 1
ATOM 656 C C . LYS A 1 85 ? 5.151 17.042 -15.469 1.00 90.50 85 LYS A C 1
ATOM 658 O O . LYS A 1 85 ? 3.994 16.857 -15.087 1.00 90.50 85 LYS A O 1
ATOM 663 N N . PRO A 1 86 ? 6.141 17.380 -14.627 1.00 89.81 86 PRO A N 1
ATOM 664 C CA . PRO A 1 86 ? 5.877 17.670 -13.227 1.00 89.81 86 PRO A CA 1
ATOM 665 C C . PRO A 1 86 ? 5.037 18.950 -13.117 1.00 89.81 86 PRO A C 1
ATOM 667 O O . PRO A 1 86 ? 5.227 19.903 -13.873 1.00 89.81 86 PRO A O 1
ATOM 670 N N . ILE A 1 87 ? 4.092 18.964 -12.178 1.00 87.94 87 ILE A N 1
ATOM 671 C CA . ILE A 1 87 ? 3.252 20.128 -11.885 1.00 87.94 87 ILE A CA 1
ATOM 672 C C . ILE A 1 87 ? 3.675 20.687 -10.528 1.00 87.94 87 ILE A C 1
ATOM 674 O O . ILE A 1 87 ? 3.699 19.956 -9.541 1.00 87.94 87 ILE A O 1
ATOM 678 N N . GLY A 1 88 ? 3.995 21.982 -10.476 1.00 87.56 88 GLY A N 1
ATOM 679 C CA . GLY A 1 88 ? 4.290 22.679 -9.219 1.00 87.56 88 GLY A CA 1
ATOM 6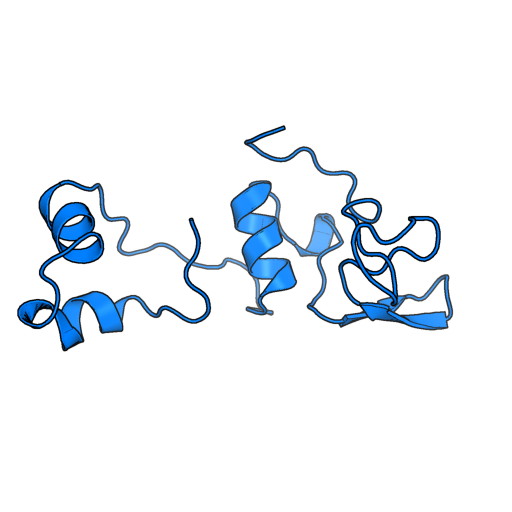80 C C . GLY A 1 88 ? 5.703 22.480 -8.657 1.00 87.56 88 GLY A C 1
ATOM 681 O O . GLY A 1 88 ? 5.930 22.825 -7.501 1.00 87.56 88 GLY A O 1
ATOM 682 N N . GLY A 1 89 ? 6.654 21.957 -9.438 1.00 82.88 89 GLY A N 1
ATOM 683 C CA . GLY A 1 89 ? 8.053 21.856 -9.018 1.00 82.88 89 GLY A CA 1
ATOM 684 C C . GLY A 1 89 ? 8.974 21.228 -10.062 1.00 82.88 89 GLY A C 1
ATOM 685 O O . GLY A 1 89 ? 8.514 20.703 -11.077 1.00 82.88 89 GLY A O 1
ATOM 686 N N . ASP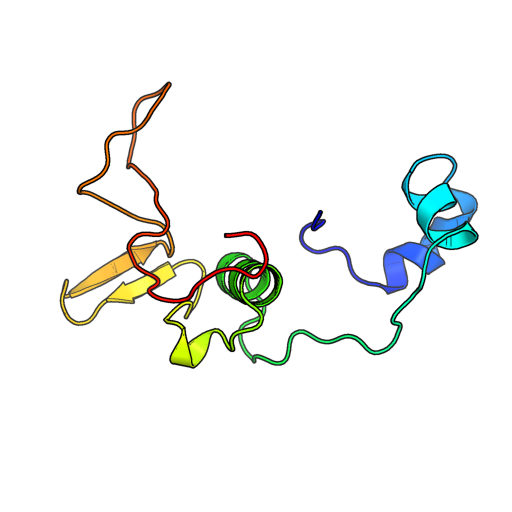 A 1 90 ? 10.275 21.269 -9.777 1.00 85.06 90 ASP A N 1
ATOM 687 C CA . ASP A 1 90 ? 11.314 20.614 -10.572 1.00 85.06 90 ASP A CA 1
ATOM 688 C C . ASP A 1 90 ? 11.491 19.147 -10.146 1.00 85.06 90 ASP A C 1
ATOM 690 O O . ASP A 1 90 ? 11.387 18.806 -8.965 1.00 85.06 90 ASP A O 1
ATOM 694 N N . GLY A 1 91 ? 11.792 18.264 -11.101 1.00 84.75 91 GLY A N 1
ATOM 695 C CA . GLY A 1 91 ? 12.141 16.867 -10.829 1.00 84.75 91 GLY A CA 1
ATOM 696 C C . GLY A 1 91 ? 11.532 15.863 -11.804 1.00 84.75 91 GLY A C 1
ATOM 697 O O . GLY A 1 91 ? 10.900 16.220 -12.796 1.00 84.75 91 GLY A O 1
ATOM 698 N N . ASN A 1 92 ? 11.733 14.577 -11.506 1.00 86.94 92 ASN A N 1
ATOM 699 C CA . ASN A 1 92 ? 11.180 13.489 -12.308 1.00 86.94 92 ASN A CA 1
ATOM 700 C C . ASN A 1 92 ? 9.658 13.444 -12.157 1.00 86.94 92 ASN A C 1
ATOM 702 O O . ASN A 1 92 ? 9.139 13.355 -11.038 1.00 86.94 92 ASN A O 1
ATOM 706 N N . ALA A 1 93 ? 8.955 13.465 -13.287 1.00 91.12 93 ALA A N 1
ATOM 707 C CA . ALA A 1 93 ? 7.515 13.307 -13.300 1.00 91.12 93 ALA A CA 1
ATOM 708 C C . ALA A 1 93 ? 7.107 11.888 -12.879 1.00 91.12 93 ALA A C 1
ATOM 710 O O . ALA A 1 93 ? 7.856 10.911 -13.017 1.00 91.12 93 ALA A O 1
ATOM 711 N N . ARG A 1 94 ? 5.910 11.804 -12.300 1.00 91.06 94 ARG A N 1
ATOM 712 C CA . ARG A 1 94 ? 5.327 10.562 -11.806 1.00 91.06 94 ARG A CA 1
ATOM 713 C C . ARG A 1 94 ? 3.892 10.444 -12.279 1.00 91.06 94 ARG A C 1
ATOM 715 O O . ARG A 1 94 ? 3.161 11.431 -12.238 1.00 91.06 94 ARG A O 1
ATOM 722 N N . SER A 1 95 ? 3.489 9.254 -12.702 1.00 90.88 95 SER A N 1
ATOM 723 C CA . SER A 1 95 ? 2.115 8.987 -13.127 1.00 90.88 95 SER A CA 1
ATOM 724 C C . SER A 1 95 ? 1.757 7.508 -12.961 1.00 90.88 95 SER A C 1
ATOM 726 O O . SER A 1 95 ? 2.605 6.670 -12.644 1.00 90.88 95 SER A O 1
ATOM 728 N N . TYR A 1 96 ? 0.482 7.189 -13.187 1.00 89.25 96 TYR A N 1
ATOM 729 C CA . TYR A 1 96 ? -0.037 5.821 -13.169 1.00 89.25 96 TYR A CA 1
ATOM 730 C C . TYR A 1 96 ? 0.155 5.079 -14.510 1.00 89.25 96 TYR A C 1
ATOM 732 O O . TYR A 1 96 ? -0.247 3.930 -14.634 1.00 89.25 96 TYR A O 1
ATOM 740 N N . VAL A 1 97 ? 0.806 5.687 -15.514 1.00 89.06 97 VAL A N 1
ATOM 741 C CA . VAL A 1 97 ? 0.845 5.193 -16.911 1.00 89.06 97 VAL A CA 1
ATOM 742 C C . VAL A 1 97 ? 1.362 3.757 -17.084 1.00 89.06 97 VAL A C 1
ATOM 744 O O . VAL A 1 97 ? 1.064 3.103 -18.079 1.00 89.06 97 VAL A O 1
ATOM 747 N N . ARG A 1 98 ? 2.147 3.247 -16.127 1.00 86.56 98 ARG A N 1
ATOM 748 C CA . ARG A 1 98 ? 2.702 1.884 -16.158 1.00 86.56 98 ARG A CA 1
ATOM 749 C C . ARG A 1 98 ? 1.659 0.793 -15.909 1.00 86.56 98 ARG A C 1
ATOM 751 O O . ARG A 1 98 ? 1.938 -0.368 -16.198 1.00 86.56 98 ARG A O 1
ATOM 758 N N . TYR A 1 99 ? 0.499 1.146 -15.368 1.00 88.44 99 TYR A N 1
ATOM 759 C CA . TYR A 1 99 ? -0.511 0.205 -14.908 1.00 88.44 99 TYR A CA 1
ATOM 760 C C . TYR A 1 99 ? -1.768 0.323 -15.770 1.00 88.44 99 TYR A C 1
ATOM 762 O O . TYR A 1 99 ? -2.347 1.396 -15.900 1.00 88.44 99 TYR A O 1
ATOM 770 N N . GLY A 1 100 ? -2.186 -0.792 -16.370 1.00 79.38 100 GLY A N 1
ATOM 771 C CA . GLY A 1 100 ? -3.368 -0.854 -17.242 1.00 79.38 100 GLY A CA 1
ATOM 772 C C . GLY A 1 100 ? -4.661 -1.264 -16.531 1.00 79.38 100 GLY A C 1
ATOM 773 O O . GLY A 1 100 ? -5.654 -1.541 -17.195 1.00 79.38 100 GLY A O 1
ATOM 774 N N . SER A 1 101 ? -4.639 -1.384 -15.205 1.00 77.94 101 SER A N 1
ATOM 775 C CA . SER A 1 101 ? -5.796 -1.783 -14.401 1.00 77.94 101 SER A CA 1
ATOM 776 C C . SER A 1 101 ? -6.643 -0.579 -14.020 1.00 77.94 101 SER A C 1
ATOM 778 O O . SER A 1 101 ? -6.101 0.405 -13.519 1.00 77.94 101 SER A O 1
ATOM 780 N N . ALA A 1 102 ? -7.957 -0.711 -14.184 1.00 71.06 102 ALA A N 1
ATOM 781 C CA . ALA A 1 102 ? -8.916 0.240 -13.648 1.00 71.06 102 ALA A CA 1
ATOM 782 C C . ALA A 1 102 ? -8.940 0.170 -12.110 1.00 71.06 102 ALA A C 1
ATOM 784 O O . ALA A 1 102 ? -8.884 -0.919 -11.526 1.00 71.06 102 ALA A O 1
ATOM 785 N N . GLY A 1 103 ? -8.951 1.327 -11.455 1.00 66.12 103 GLY A N 1
ATOM 786 C CA . GLY A 1 103 ? -9.122 1.426 -10.007 1.00 66.12 103 GLY A CA 1
ATOM 787 C C . GLY A 1 103 ? -10.583 1.218 -9.607 1.00 66.12 103 GLY A C 1
ATOM 788 O O . GLY A 1 103 ? -11.483 1.471 -10.388 1.00 66.12 103 GLY A O 1
ATOM 789 N N . ILE A 1 104 ? -10.870 0.841 -8.359 1.00 62.00 104 ILE A N 1
ATOM 790 C CA . ILE A 1 104 ? -12.271 0.814 -7.871 1.00 62.00 104 ILE A CA 1
ATOM 791 C C . ILE A 1 104 ? -12.864 2.241 -7.768 1.00 62.00 104 ILE A C 1
ATOM 793 O O . ILE A 1 104 ? -14.067 2.414 -7.586 1.00 62.00 104 ILE A O 1
ATOM 797 N N . GLY A 1 105 ? -12.023 3.273 -7.881 1.00 52.50 105 GLY A N 1
ATOM 798 C CA . GLY A 1 105 ? -12.417 4.681 -7.844 1.00 52.50 105 GLY A CA 1
ATOM 799 C C . GLY A 1 105 ? -12.171 5.461 -9.137 1.00 52.50 105 GLY A C 1
ATOM 800 O O . GLY A 1 105 ? -12.098 6.687 -9.038 1.00 52.50 105 GLY A O 1
ATOM 801 N N . ASP A 1 106 ? -11.978 4.791 -10.281 1.00 46.75 106 ASP A N 1
ATOM 802 C CA . ASP A 1 106 ? -11.927 5.437 -11.606 1.00 46.75 106 ASP A CA 1
ATOM 803 C C . ASP A 1 106 ? -13.249 5.356 -12.391 1.00 46.75 106 ASP A C 1
ATOM 805 O O . ASP A 1 106 ? -14.160 4.601 -11.975 1.00 46.75 106 ASP A O 1
#

pLDDT: mean 91.05, std 8.11, range [46.75, 97.62]

Foldseek 3Di:
DDDPPDDPVVCVVCVVVDDDDSVCCVVPHDDDPPDDPPDDAPADQQVVVCVFFVDHCVVQVSPHQWDQDPVVRGIDGSFFDQPDDDDPDDDTDGDNVSGPTDTPVD

Sequence (106 aa):
MVADQLRPDLLTRFDDLYTGGFRWLIDNGVSFTDAHHEHSYTATGPGYYVIGTGQYPGPGGALGNSFYDRVLKKQVNCVEDPSAKPIGGDGNARSYVRYGSAGIGD